Protein AF-A0A959F9T9-F1 (afdb_monomer)

Secondary structure (DSSP, 8-state):
-HHHHHHHHHHHHHHHHHHHHHHHHHHHHHHHHHHHHHTTS-S-----HHHHHHHHHH-HHHHHHHHHHHHHHHHHHHHHHHHHHHH--

pLDDT: mean 89.19, std 8.63, range [49.0, 96.56]

Structure (mmCIF, N/CA/C/O backbone):
data_AF-A0A959F9T9-F1
#
_entry.id   AF-A0A959F9T9-F1
#
loop_
_atom_site.group_PDB
_atom_site.id
_atom_site.type_symbol
_atom_site.label_atom_id
_atom_site.label_alt_id
_atom_site.label_comp_id
_atom_site.label_asym_id
_atom_site.label_entity_id
_atom_site.label_seq_id
_atom_site.pdbx_PDB_ins_code
_atom_site.Cartn_x
_atom_site.Cartn_y
_atom_site.Cartn_z
_atom_site.occupancy
_atom_site.B_iso_or_equiv
_atom_site.auth_seq_id
_atom_site.auth_comp_id
_atom_site.auth_asym_id
_atom_site.auth_atom_id
_atom_site.pdbx_PDB_model_num
ATOM 1 N N . THR A 1 1 ? -20.783 -11.829 26.603 1.00 62.16 1 THR A N 1
ATOM 2 C CA . THR A 1 1 ? -20.947 -10.721 25.631 1.00 62.16 1 THR A CA 1
ATOM 3 C C . THR A 1 1 ? -19.795 -9.730 25.673 1.00 62.16 1 THR A C 1
ATOM 5 O O . THR A 1 1 ? -19.483 -9.182 24.627 1.00 62.16 1 THR A O 1
ATOM 8 N N . GLU A 1 2 ? -19.124 -9.550 26.814 1.00 64.31 2 GLU A N 1
ATOM 9 C CA . GLU A 1 2 ? -17.938 -8.684 26.956 1.00 64.31 2 GLU A CA 1
ATOM 10 C C . GLU A 1 2 ? -16.657 -9.297 26.355 1.00 64.31 2 GLU A C 1
ATOM 12 O O . GLU A 1 2 ? -16.023 -8.656 25.525 1.00 64.31 2 GLU A O 1
ATOM 17 N N . ASN A 1 3 ? -16.388 -10.588 26.613 1.00 75.12 3 ASN A N 1
ATOM 18 C CA . ASN A 1 3 ? -15.229 -11.316 26.056 1.00 75.12 3 ASN A CA 1
ATOM 19 C C . ASN A 1 3 ? -15.125 -11.230 24.509 1.00 75.12 3 ASN A C 1
ATOM 21 O O . ASN A 1 3 ? -14.083 -10.910 23.952 1.00 75.12 3 ASN A O 1
ATOM 25 N N . ASN A 1 4 ? -16.251 -11.377 23.797 1.00 82.56 4 ASN A N 1
ATOM 26 C CA . ASN A 1 4 ? -16.291 -11.276 22.327 1.00 82.56 4 ASN A CA 1
ATOM 27 C C . ASN A 1 4 ? -15.937 -9.857 21.812 1.00 82.56 4 ASN A C 1
ATOM 29 O O . ASN A 1 4 ? -15.401 -9.699 20.719 1.00 82.56 4 ASN A O 1
ATOM 33 N N . ARG A 1 5 ? -16.215 -8.795 22.584 1.00 78.50 5 ARG A N 1
ATOM 34 C CA . ARG A 1 5 ? -15.897 -7.412 22.176 1.00 78.50 5 ARG A CA 1
ATOM 35 C C . ARG A 1 5 ? -14.404 -7.115 22.298 1.00 78.50 5 ARG A C 1
ATOM 37 O O . ARG A 1 5 ? -13.846 -6.449 21.426 1.00 78.50 5 ARG A O 1
ATOM 44 N N . GLU A 1 6 ? -13.762 -7.622 23.346 1.00 85.06 6 GLU A N 1
ATOM 45 C CA . GLU A 1 6 ? -12.316 -7.486 23.548 1.00 85.06 6 GLU A CA 1
ATOM 46 C C . GLU A 1 6 ? -11.530 -8.229 22.461 1.00 85.06 6 GLU A C 1
ATOM 48 O O . GLU A 1 6 ? -10.621 -7.656 21.853 1.00 85.06 6 GLU A O 1
ATOM 53 N N . GLU A 1 7 ? -11.948 -9.455 22.129 1.00 88.12 7 GLU A N 1
ATOM 54 C CA . GLU A 1 7 ? -11.388 -10.239 21.021 1.00 88.12 7 GLU A CA 1
ATOM 55 C C . GLU A 1 7 ? -11.539 -9.513 19.676 1.00 88.12 7 GLU A C 1
ATOM 57 O O . GLU A 1 7 ? -10.576 -9.400 18.909 1.00 88.12 7 GLU A O 1
ATOM 62 N N . GLN A 1 8 ? -12.718 -8.938 19.404 1.00 86.88 8 GLN A N 1
ATOM 63 C CA . GLN A 1 8 ? -12.947 -8.134 18.201 1.00 86.88 8 GLN A CA 1
ATOM 64 C C . GLN A 1 8 ? -12.028 -6.909 18.145 1.00 86.88 8 GLN A C 1
ATOM 66 O O . GLN A 1 8 ? -11.433 -6.626 17.102 1.00 86.88 8 GLN A O 1
ATOM 71 N N . GLN A 1 9 ? -11.867 -6.184 19.252 1.00 88.62 9 GLN A N 1
ATOM 72 C CA . GLN A 1 9 ? -10.987 -5.018 19.306 1.00 88.62 9 GLN A CA 1
ATOM 73 C C . GLN A 1 9 ? -9.517 -5.399 19.076 1.00 88.62 9 GLN A C 1
ATOM 75 O O . GLN A 1 9 ? -8.819 -4.719 18.315 1.00 88.62 9 GLN A O 1
ATOM 80 N N . ALA A 1 10 ? -9.045 -6.488 19.68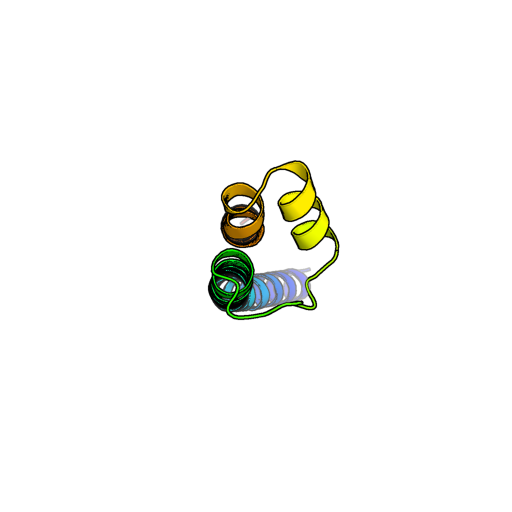8 1.00 89.75 10 ALA A N 1
ATOM 81 C CA . ALA A 1 10 ? -7.691 -7.000 19.495 1.00 89.75 10 ALA A CA 1
ATOM 82 C C . ALA A 1 10 ? -7.443 -7.413 18.035 1.00 89.75 10 ALA A C 1
ATOM 84 O O . ALA A 1 10 ? -6.416 -7.050 17.452 1.00 89.75 10 ALA A O 1
ATOM 85 N N . TYR A 1 11 ? -8.414 -8.086 17.413 1.00 92.00 11 TYR A N 1
ATOM 86 C CA . TYR A 1 11 ? -8.369 -8.470 16.003 1.00 92.00 11 TYR A CA 1
ATOM 87 C C . TYR A 1 11 ? -8.237 -7.255 15.071 1.00 92.00 11 TYR A C 1
ATOM 89 O O . TYR A 1 11 ? -7.306 -7.194 14.265 1.00 92.00 11 TYR A O 1
ATOM 97 N N . TYR A 1 12 ? -9.100 -6.241 15.214 1.00 92.00 12 TYR A N 1
ATOM 98 C CA . TYR A 1 12 ? -9.032 -5.036 14.376 1.00 92.00 12 TYR A CA 1
ATOM 99 C C . TYR A 1 12 ? -7.753 -4.227 14.601 1.00 92.00 12 TYR A C 1
ATOM 101 O O . TYR A 1 12 ? -7.217 -3.664 13.647 1.00 92.00 12 TYR A O 1
ATOM 109 N N . ASN A 1 13 ? -7.235 -4.177 15.832 1.00 91.31 13 ASN A N 1
ATOM 110 C CA . ASN A 1 13 ? -5.940 -3.555 16.109 1.00 91.31 13 ASN A CA 1
ATOM 111 C C . ASN A 1 13 ? -4.808 -4.286 15.379 1.00 91.31 13 ASN A C 1
ATOM 113 O O . ASN A 1 13 ? -3.993 -3.638 14.726 1.00 91.31 13 ASN A O 1
ATOM 117 N N . ARG A 1 14 ? -4.777 -5.623 15.432 1.00 93.81 14 ARG A N 1
ATOM 118 C CA . ARG A 1 14 ? -3.762 -6.422 14.733 1.00 93.81 14 ARG A CA 1
ATOM 119 C C . ARG A 1 14 ? -3.804 -6.181 13.226 1.00 93.81 14 ARG A C 1
ATOM 121 O O . ARG A 1 14 ? -2.764 -5.926 12.627 1.00 93.81 14 ARG A O 1
ATOM 128 N N . ILE A 1 15 ? -4.993 -6.202 12.626 1.00 94.75 15 ILE A N 1
ATOM 129 C CA . ILE A 1 15 ? -5.155 -5.939 11.189 1.00 94.75 15 ILE A CA 1
ATOM 130 C C . ILE A 1 15 ? -4.757 -4.510 10.833 1.00 94.75 15 ILE A C 1
ATOM 132 O O . ILE A 1 15 ? -4.122 -4.302 9.807 1.00 94.75 15 ILE A O 1
ATOM 136 N N . PHE A 1 16 ? -5.076 -3.529 11.675 1.00 94.19 16 PHE A N 1
ATOM 137 C CA . PHE A 1 16 ? -4.679 -2.141 11.452 1.00 94.19 16 PHE A CA 1
ATOM 138 C C . PHE A 1 16 ? -3.156 -1.974 11.381 1.00 94.19 16 PHE A C 1
ATOM 140 O O . PHE A 1 16 ? -2.659 -1.352 10.444 1.00 94.19 16 PHE A O 1
ATOM 147 N N . TYR A 1 17 ? -2.411 -2.566 12.319 1.00 94.75 17 TYR A N 1
ATOM 148 C CA . TYR A 1 17 ? -0.945 -2.520 12.285 1.00 94.75 17 TYR A CA 1
ATOM 149 C C . TYR A 1 17 ? -0.362 -3.287 11.097 1.00 94.75 17 TYR A C 1
ATOM 151 O O . TYR A 1 17 ? 0.580 -2.809 10.472 1.00 94.75 17 TYR A O 1
ATOM 159 N N . LEU A 1 18 ? -0.945 -4.436 10.743 1.00 95.62 18 LEU A N 1
ATOM 160 C CA . LEU A 1 18 ? -0.541 -5.171 9.545 1.00 95.62 18 LEU A CA 1
ATOM 161 C C . LEU A 1 18 ? -0.767 -4.338 8.279 1.00 95.62 18 LEU A C 1
ATOM 163 O O . LEU A 1 18 ? 0.140 -4.223 7.463 1.00 95.62 18 LEU A O 1
ATOM 167 N N . ALA A 1 19 ? -1.931 -3.702 8.138 1.00 94.00 19 ALA A N 1
ATOM 168 C CA . ALA A 1 19 ? -2.245 -2.847 6.997 1.00 94.00 19 ALA A CA 1
ATOM 169 C C . ALA A 1 19 ? -1.262 -1.671 6.879 1.00 94.00 19 ALA A C 1
ATOM 171 O O . ALA A 1 19 ? -0.773 -1.395 5.785 1.00 94.00 19 ALA A O 1
ATOM 172 N N . LEU A 1 20 ? -0.914 -1.027 7.998 1.00 93.88 20 LEU A N 1
ATOM 173 C CA . LEU A 1 20 ? 0.053 0.076 8.022 1.00 93.88 20 LEU A CA 1
ATOM 174 C C . LEU A 1 20 ? 1.444 -0.306 7.508 1.00 93.88 20 LEU A C 1
ATOM 176 O O . LEU A 1 20 ? 2.158 0.573 7.044 1.00 93.88 20 LEU A O 1
ATOM 180 N N . ILE A 1 21 ? 1.834 -1.577 7.590 1.00 96.56 21 ILE A N 1
ATOM 181 C CA . ILE A 1 21 ? 3.147 -2.051 7.132 1.00 96.56 21 ILE A CA 1
ATOM 182 C C . ILE A 1 21 ? 3.047 -2.629 5.718 1.00 96.56 21 ILE A C 1
ATOM 184 O O . ILE A 1 21 ? 3.848 -2.302 4.845 1.00 96.56 21 ILE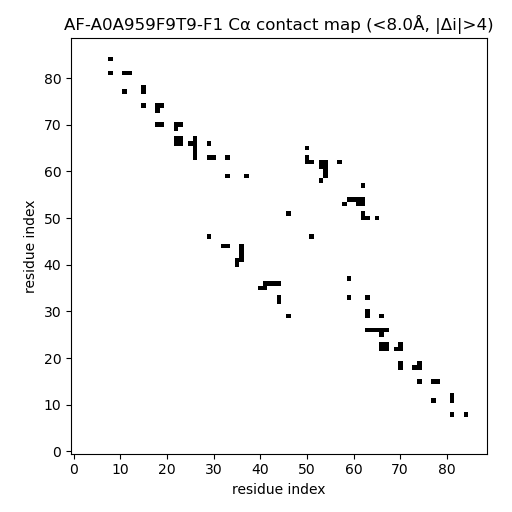 A O 1
ATOM 188 N N . VAL A 1 22 ? 2.043 -3.471 5.474 1.00 96.19 22 VAL A N 1
ATOM 189 C CA . VAL A 1 22 ? 1.894 -4.211 4.217 1.00 96.19 22 VAL A CA 1
ATOM 190 C C . VAL A 1 22 ? 1.613 -3.273 3.046 1.00 96.19 22 VAL A C 1
ATOM 192 O O . VAL A 1 22 ? 2.214 -3.442 1.989 1.00 96.19 22 VAL A O 1
ATOM 195 N N . PHE A 1 23 ? 0.753 -2.262 3.210 1.00 95.19 23 PHE A N 1
ATOM 196 C CA . PHE A 1 23 ? 0.416 -1.368 2.099 1.00 95.19 23 PHE A CA 1
ATOM 197 C C . PHE A 1 23 ? 1.594 -0.515 1.618 1.00 95.19 23 PHE A C 1
ATOM 199 O O . PHE A 1 23 ? 1.816 -0.486 0.407 1.00 95.19 23 PHE A O 1
ATOM 206 N N . PRO A 1 24 ? 2.387 0.134 2.492 1.00 95.44 24 PRO A N 1
ATOM 207 C CA . PRO A 1 24 ? 3.597 0.825 2.054 1.00 95.44 24 PRO A CA 1
ATOM 208 C C . PRO A 1 24 ? 4.603 -0.099 1.369 1.00 95.44 24 PRO A C 1
ATOM 210 O O . PRO A 1 24 ? 5.119 0.264 0.317 1.00 95.44 24 PRO A O 1
ATOM 213 N N . LEU A 1 25 ? 4.834 -1.305 1.903 1.00 96.25 25 LEU A N 1
ATOM 214 C CA . LEU A 1 25 ? 5.750 -2.272 1.287 1.00 96.25 25 LEU A CA 1
ATOM 215 C C . LEU A 1 25 ? 5.295 -2.675 -0.119 1.00 96.25 25 LEU A C 1
ATOM 217 O O . LEU A 1 25 ? 6.086 -2.614 -1.057 1.00 96.25 25 LEU A O 1
ATOM 221 N N . LEU A 1 26 ? 4.016 -3.025 -0.282 1.00 94.25 26 LEU A N 1
ATOM 222 C CA . LEU A 1 26 ? 3.444 -3.349 -1.592 1.00 94.25 26 LEU A CA 1
ATOM 223 C C . LEU A 1 26 ? 3.489 -2.159 -2.550 1.00 94.25 26 LEU A C 1
ATOM 225 O O . LEU A 1 26 ? 3.738 -2.347 -3.736 1.00 94.25 26 LEU A O 1
ATOM 229 N N . SER A 1 27 ? 3.277 -0.945 -2.042 1.00 94.12 27 SER A N 1
ATOM 230 C CA . SER A 1 27 ? 3.335 0.276 -2.848 1.00 94.12 27 SER A CA 1
ATOM 231 C C . SER A 1 27 ? 4.742 0.521 -3.384 1.00 94.12 27 SER A C 1
ATOM 233 O O . SER A 1 27 ? 4.902 0.745 -4.579 1.00 94.12 27 SER A O 1
ATOM 235 N N . VAL A 1 28 ? 5.760 0.430 -2.520 1.00 95.38 28 VAL A N 1
ATOM 236 C CA . VAL A 1 28 ? 7.165 0.591 -2.918 1.00 95.38 28 VAL A CA 1
ATOM 237 C C . VAL A 1 28 ? 7.557 -0.489 -3.916 1.00 95.38 28 VAL A C 1
ATOM 239 O O . VAL A 1 28 ? 8.064 -0.151 -4.977 1.00 95.38 28 VAL A O 1
ATOM 242 N N . TRP A 1 29 ? 7.265 -1.759 -3.621 1.00 93.56 29 TRP A N 1
ATOM 243 C CA . TRP A 1 29 ? 7.605 -2.867 -4.514 1.00 93.56 29 TRP A CA 1
ATOM 244 C C . TRP A 1 29 ? 6.941 -2.728 -5.890 1.00 93.56 29 TRP A C 1
ATOM 246 O O . TRP A 1 29 ? 7.601 -2.850 -6.919 1.00 93.56 29 TRP A O 1
ATOM 256 N N . THR A 1 30 ? 5.648 -2.399 -5.914 1.00 92.62 30 THR A N 1
ATOM 257 C CA . THR A 1 30 ? 4.907 -2.209 -7.168 1.00 92.62 30 THR A CA 1
ATOM 258 C C . THR A 1 30 ? 5.468 -1.046 -7.972 1.00 92.62 30 THR A C 1
ATOM 260 O O . THR A 1 30 ? 5.646 -1.174 -9.178 1.00 92.62 30 THR A O 1
ATOM 263 N N . TYR A 1 31 ? 5.793 0.069 -7.313 1.00 94.25 31 TYR A N 1
ATOM 264 C CA . TYR A 1 31 ? 6.407 1.219 -7.967 1.00 94.25 31 TYR A CA 1
ATOM 265 C C . TYR A 1 31 ? 7.778 0.871 -8.553 1.00 94.25 31 TYR A C 1
ATOM 267 O O . TYR A 1 31 ? 8.021 1.168 -9.715 1.00 94.25 31 TYR A O 1
ATOM 275 N N . THR A 1 32 ? 8.657 0.213 -7.789 1.00 92.62 32 THR A N 1
ATOM 276 C CA . THR A 1 32 ? 10.011 -0.119 -8.257 1.00 92.62 32 THR A CA 1
ATOM 277 C C . THR A 1 32 ? 9.994 -1.056 -9.456 1.00 92.62 32 THR A C 1
ATOM 279 O O . THR A 1 32 ? 10.711 -0.819 -10.421 1.00 92.62 32 THR A O 1
ATOM 282 N N . GLU A 1 33 ? 9.148 -2.085 -9.425 1.00 91.38 33 GLU A N 1
ATOM 283 C CA . GLU A 1 33 ? 9.019 -3.037 -10.531 1.00 91.38 33 GLU A CA 1
ATOM 284 C C . GLU A 1 33 ? 8.394 -2.373 -11.763 1.00 91.38 33 GLU A C 1
ATOM 286 O O . GLU A 1 33 ? 8.877 -2.559 -12.876 1.00 91.38 33 GLU A O 1
ATOM 291 N N . LEU A 1 34 ? 7.345 -1.556 -1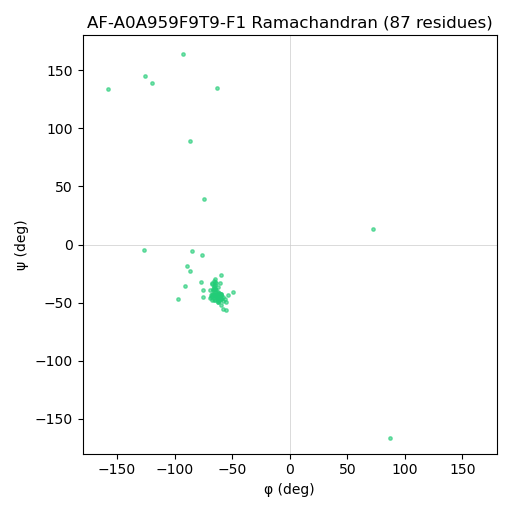1.583 1.00 91.81 34 LEU A N 1
ATOM 292 C CA . LEU A 1 34 ? 6.725 -0.837 -12.698 1.00 91.81 34 LEU A CA 1
ATOM 293 C C . LEU A 1 34 ? 7.703 0.170 -13.298 1.00 91.81 34 LEU A C 1
ATOM 295 O O . LEU A 1 34 ? 7.725 0.337 -14.509 1.00 91.81 34 LEU A O 1
ATOM 299 N N . SER A 1 35 ? 8.516 0.838 -12.476 1.00 93.00 35 SER A N 1
ATOM 300 C CA . SER A 1 35 ? 9.524 1.782 -12.959 1.00 93.00 35 SER A CA 1
ATOM 301 C C . SER A 1 35 ? 10.626 1.077 -13.740 1.00 93.00 35 SER A C 1
ATOM 303 O O . SER A 1 35 ? 11.040 1.604 -14.765 1.00 93.00 35 SER A O 1
ATOM 305 N N . ALA A 1 36 ? 11.062 -0.105 -13.297 1.00 90.81 36 ALA A N 1
ATOM 306 C CA . ALA A 1 36 ? 12.036 -0.914 -14.025 1.00 90.81 36 ALA A CA 1
ATOM 307 C C . ALA A 1 36 ? 11.463 -1.459 -15.349 1.00 90.81 36 ALA A C 1
ATOM 309 O O . ALA A 1 36 ? 12.180 -1.579 -16.342 1.00 90.81 36 ALA A O 1
ATOM 310 N N . LEU A 1 37 ? 10.163 -1.771 -15.383 1.00 90.31 37 LEU A N 1
ATOM 311 C CA . LEU A 1 37 ? 9.462 -2.16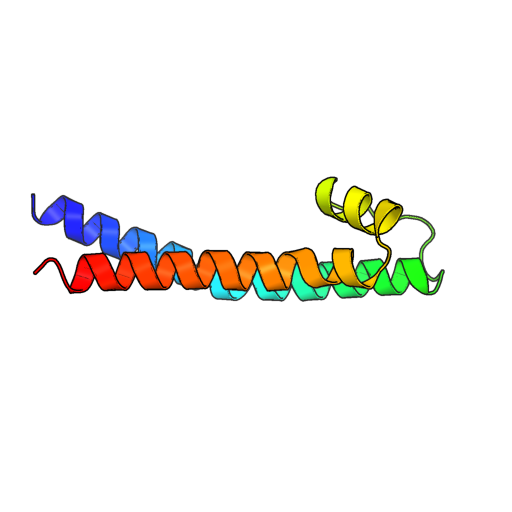5 -16.608 1.00 90.31 37 LEU A CA 1
ATOM 312 C C . LEU A 1 37 ? 9.340 -0.985 -17.583 1.00 90.31 37 LEU A C 1
ATOM 314 O O . LEU A 1 37 ? 9.637 -1.129 -18.765 1.00 90.31 37 LEU A O 1
ATOM 318 N N . GLU A 1 38 ? 8.962 0.190 -17.080 1.00 89.94 38 GLU A N 1
ATOM 319 C CA . GLU A 1 38 ? 8.808 1.418 -17.867 1.00 89.94 38 GLU A CA 1
ATOM 320 C C . GLU A 1 38 ? 10.150 1.921 -18.426 1.00 89.94 38 GLU A C 1
ATOM 322 O O . GLU A 1 38 ? 10.210 2.412 -19.552 1.00 89.94 38 GLU A O 1
ATOM 327 N N . SER A 1 39 ? 11.243 1.785 -17.666 1.00 90.75 39 SER A N 1
ATOM 328 C CA . SER A 1 39 ? 12.590 2.163 -18.114 1.00 90.75 39 SER A CA 1
ATOM 329 C C . SER A 1 39 ? 13.211 1.164 -19.097 1.00 90.75 39 SER A C 1
ATOM 331 O O . SER A 1 39 ? 14.258 1.453 -19.679 1.00 90.75 39 SER A O 1
ATOM 333 N N . GLY A 1 40 ? 12.580 0.003 -19.301 1.00 87.69 40 GLY A N 1
ATOM 334 C CA . GLY A 1 40 ? 13.113 -1.086 -20.115 1.00 87.69 40 GLY A CA 1
ATOM 335 C C . GLY A 1 40 ? 14.279 -1.836 -19.461 1.00 87.69 40 GLY A C 1
ATOM 336 O O . GLY A 1 40 ? 14.967 -2.595 -20.142 1.00 87.69 40 GLY A O 1
ATOM 337 N N . GLU A 1 41 ? 14.516 -1.643 -18.159 1.00 86.19 41 GLU A N 1
ATOM 338 C CA . GLU A 1 41 ? 15.509 -2.407 -17.390 1.00 86.19 41 GLU A CA 1
ATOM 339 C C . GLU A 1 41 ? 15.122 -3.887 -17.272 1.00 86.19 41 GLU A C 1
ATOM 341 O O . GLU A 1 41 ? 15.993 -4.760 -17.245 1.00 86.19 41 GLU A O 1
ATOM 346 N N . ILE A 1 42 ? 13.819 -4.178 -17.242 1.00 87.12 42 ILE A N 1
ATOM 347 C CA . ILE A 1 42 ? 13.272 -5.535 -17.268 1.00 87.12 42 ILE A CA 1
ATOM 348 C C . ILE A 1 42 ? 12.258 -5.701 -18.401 1.00 87.12 42 ILE A C 1
ATOM 350 O O . ILE A 1 42 ? 11.485 -4.802 -18.712 1.00 87.12 42 ILE A O 1
ATOM 354 N N . TYR A 1 43 ? 12.236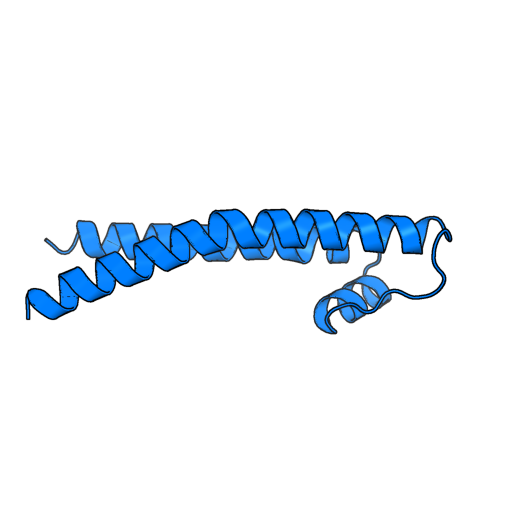 -6.893 -19.000 1.00 75.94 43 TYR A N 1
ATOM 355 C CA . TYR A 1 43 ? 11.319 -7.228 -20.099 1.00 75.94 43 TYR A CA 1
ATOM 356 C C . TYR A 1 43 ? 9.977 -7.794 -19.619 1.00 75.94 43 TYR A C 1
ATOM 358 O O . TYR A 1 43 ? 9.014 -7.843 -20.380 1.00 75.94 43 TYR A O 1
ATOM 366 N N . SER A 1 44 ? 9.912 -8.265 -18.371 1.00 76.75 44 SER A N 1
ATOM 367 C CA . SER A 1 44 ? 8.700 -8.832 -17.784 1.00 76.75 44 SER A CA 1
ATOM 368 C C . SER A 1 44 ? 8.758 -8.781 -16.262 1.00 76.75 44 SER A C 1
ATOM 370 O O . SER A 1 44 ? 9.745 -9.229 -15.678 1.00 76.75 44 SER A O 1
ATOM 372 N N . ALA A 1 45 ? 7.674 -8.339 -15.630 1.00 77.56 45 ALA A N 1
ATOM 373 C CA . ALA A 1 45 ? 7.454 -8.451 -14.192 1.00 77.56 45 ALA A CA 1
ATOM 374 C C . ALA A 1 45 ? 6.187 -9.272 -13.926 1.00 77.56 45 ALA A C 1
ATOM 376 O O . ALA A 1 45 ? 5.169 -9.119 -14.604 1.00 77.56 45 ALA A O 1
ATOM 377 N N . SER A 1 46 ? 6.241 -10.154 -12.927 1.00 80.94 46 SER A N 1
ATOM 378 C CA . SER A 1 46 ? 5.083 -10.945 -12.510 1.00 80.94 46 SER A CA 1
ATOM 379 C C . SER A 1 46 ? 4.263 -10.162 -11.491 1.00 80.94 46 SER A C 1
ATOM 381 O O . SER A 1 46 ? 4.471 -10.283 -10.284 1.00 80.94 46 SER A O 1
ATOM 383 N N . PHE A 1 47 ? 3.310 -9.374 -11.976 1.00 83.81 47 PHE A N 1
ATOM 384 C CA . PHE A 1 47 ? 2.393 -8.630 -11.122 1.00 83.81 47 PHE A CA 1
ATOM 385 C C . PHE A 1 47 ? 1.096 -9.378 -10.832 1.00 83.81 47 PHE A C 1
ATOM 387 O O . PHE A 1 47 ? 0.680 -10.306 -11.526 1.00 83.81 47 PHE A O 1
ATOM 394 N N . TRP A 1 48 ? 0.403 -8.897 -9.804 1.00 87.75 48 TRP A N 1
ATOM 395 C CA . TRP A 1 48 ? -0.988 -9.244 -9.574 1.00 87.75 48 TRP A CA 1
ATOM 396 C C . TRP A 1 48 ? -1.853 -8.751 -10.738 1.00 87.75 48 TRP A C 1
ATOM 398 O O . TRP A 1 48 ? -1.725 -7.603 -11.159 1.00 87.75 48 TRP A O 1
ATOM 408 N N . TYR A 1 49 ? -2.766 -9.592 -11.227 1.00 89.19 49 TYR A N 1
ATOM 409 C CA . TYR A 1 49 ? -3.572 -9.298 -12.420 1.00 89.19 49 TYR A CA 1
ATOM 410 C C . TYR A 1 49 ? -4.258 -7.914 -12.416 1.00 89.19 49 TYR A C 1
ATOM 412 O O . TYR A 1 49 ? -4.197 -7.234 -13.438 1.00 89.19 49 TYR A O 1
ATOM 420 N N . PRO A 1 50 ? -4.836 -7.415 -11.299 1.00 88.62 50 PRO A N 1
ATOM 421 C CA . PRO A 1 50 ? -5.413 -6.068 -11.273 1.00 88.62 50 PRO A CA 1
ATOM 422 C C . PRO A 1 50 ? -4.408 -4.944 -11.566 1.00 88.62 50 PRO A C 1
ATOM 424 O O . PRO A 1 50 ? -4.779 -3.938 -12.163 1.00 88.62 50 PRO A O 1
ATOM 427 N N . VAL A 1 51 ? -3.144 -5.109 -11.161 1.00 90.81 51 VAL A N 1
ATOM 428 C CA . VAL A 1 51 ? -2.070 -4.141 -11.435 1.00 90.81 51 VAL A CA 1
ATOM 429 C C . VAL A 1 51 ? -1.733 -4.150 -12.922 1.00 90.81 51 VAL A C 1
ATOM 431 O O . VAL A 1 51 ? -1.666 -3.084 -13.524 1.00 90.81 51 VAL A O 1
ATOM 434 N N . VAL A 1 52 ? -1.590 -5.342 -13.517 1.00 90.75 52 VAL A N 1
ATOM 435 C CA . VAL A 1 52 ? -1.333 -5.508 -14.960 1.00 90.75 52 VAL A CA 1
ATOM 436 C C . VAL A 1 52 ? -2.443 -4.859 -15.773 1.00 90.75 52 VAL A C 1
ATOM 438 O O . VAL A 1 52 ? -2.173 -4.045 -16.646 1.00 90.75 52 VAL A O 1
ATOM 441 N N . LEU A 1 53 ? -3.698 -5.154 -15.432 1.00 92.75 53 LEU A N 1
ATOM 442 C CA . LEU A 1 53 ? -4.853 -4.608 -16.134 1.00 92.75 53 LEU A CA 1
ATOM 443 C C . LEU A 1 53 ? -4.877 -3.078 -16.074 1.00 92.75 53 LEU A C 1
ATOM 445 O O . LEU A 1 53 ? -5.138 -2.436 -17.088 1.00 92.75 53 LEU A O 1
ATOM 449 N N . LEU A 1 54 ? -4.590 -2.476 -14.915 1.00 93.81 54 LEU A N 1
ATOM 450 C CA . LEU A 1 54 ? -4.500 -1.017 -14.789 1.00 93.81 54 LEU A CA 1
ATOM 451 C C . LEU A 1 54 ? -3.334 -0.438 -15.586 1.00 93.81 54 LEU A C 1
ATOM 453 O O . LEU A 1 54 ? -3.492 0.619 -16.190 1.00 93.81 54 LEU A O 1
ATOM 457 N N . TYR A 1 55 ? -2.196 -1.125 -15.604 1.00 92.56 55 TYR A N 1
ATOM 458 C CA . TYR A 1 55 ? -1.023 -0.686 -16.347 1.00 92.56 55 TYR A CA 1
ATOM 459 C C . TYR A 1 55 ? -1.276 -0.703 -17.857 1.00 92.56 55 TYR A C 1
ATOM 461 O O . TYR A 1 55 ? -1.059 0.302 -18.525 1.00 92.56 55 TYR A O 1
ATOM 469 N N . GLU A 1 56 ? -1.828 -1.793 -18.390 1.00 91.25 56 GLU A N 1
ATOM 470 C CA . GLU A 1 56 ? -2.132 -1.921 -19.820 1.00 91.25 56 GLU A CA 1
ATOM 471 C C . GLU A 1 56 ? -3.255 -0.981 -20.280 1.00 91.25 56 GLU A C 1
ATOM 473 O O . GLU A 1 56 ? -3.238 -0.505 -21.413 1.00 91.25 56 GLU A O 1
ATOM 478 N N . SER A 1 57 ? -4.240 -0.701 -19.418 1.00 94.50 57 SER A N 1
ATOM 479 C CA . SER A 1 57 ? -5.403 0.121 -19.789 1.00 94.50 57 SER A CA 1
ATOM 480 C C . SER A 1 57 ? -5.231 1.617 -19.530 1.00 94.50 57 SER A C 1
ATOM 482 O O . SER A 1 57 ? -5.753 2.427 -20.294 1.00 94.50 57 SER A O 1
ATOM 484 N N . LEU A 1 58 ? -4.538 1.999 -18.454 1.00 94.31 58 LEU A N 1
ATOM 485 C CA . LEU A 1 58 ? -4.442 3.385 -17.986 1.00 94.31 58 LEU A CA 1
ATOM 486 C C . LEU A 1 58 ? -2.992 3.873 -17.809 1.00 94.31 58 LEU A C 1
ATOM 488 O O . LEU A 1 58 ? -2.779 5.050 -17.510 1.00 94.31 58 LEU A O 1
ATOM 492 N N . GLY A 1 59 ? -2.002 2.999 -17.996 1.00 92.12 59 GLY A N 1
ATOM 493 C CA . GLY A 1 59 ? -0.579 3.317 -17.926 1.00 92.12 59 GLY A CA 1
ATOM 494 C C . GLY A 1 59 ? 0.029 3.240 -16.524 1.00 92.12 59 GLY A C 1
ATOM 495 O O . GLY A 1 59 ? -0.554 2.727 -15.565 1.00 92.12 59 GLY A O 1
ATOM 496 N N . PHE A 1 60 ? 1.237 3.793 -16.408 1.00 92.94 60 PHE A N 1
ATOM 497 C CA . PHE A 1 60 ? 2.079 3.715 -15.214 1.00 92.94 60 PHE A CA 1
ATOM 498 C C . PHE A 1 60 ? 1.423 4.277 -13.943 1.00 92.94 60 PHE A C 1
ATOM 500 O O . PHE A 1 60 ? 1.318 3.581 -12.933 1.00 92.94 60 PHE A O 1
ATOM 507 N N . TRP A 1 61 ? 0.967 5.535 -13.971 1.00 94.62 61 TRP A N 1
ATOM 508 C CA . TRP A 1 61 ? 0.522 6.235 -12.758 1.00 94.62 61 TRP A CA 1
ATOM 509 C C . TRP A 1 61 ? -0.678 5.574 -12.064 1.00 94.62 61 TRP A C 1
ATOM 511 O O . TRP A 1 61 ? -0.623 5.395 -10.844 1.00 94.62 61 TRP A O 1
ATOM 521 N N . PRO A 1 62 ? -1.746 5.168 -12.776 1.00 93.56 62 PRO A N 1
ATOM 522 C CA . PRO A 1 62 ? -2.885 4.508 -12.140 1.00 93.56 62 PRO A CA 1
ATOM 523 C C . PRO A 1 62 ? -2.525 3.142 -11.546 1.00 93.56 62 PRO A C 1
ATOM 525 O O . PRO A 1 62 ? -3.015 2.805 -10.468 1.00 93.56 62 PRO A O 1
ATOM 528 N N . ALA A 1 63 ? -1.630 2.388 -12.190 1.00 93.38 63 ALA A N 1
ATOM 529 C CA . ALA A 1 63 ? -1.129 1.123 -11.658 1.00 93.38 63 ALA A CA 1
ATOM 530 C C . ALA A 1 63 ? -0.259 1.329 -10.405 1.00 93.38 63 ALA A C 1
ATOM 532 O O . ALA A 1 63 ? -0.465 0.659 -9.391 1.00 93.38 63 ALA A O 1
ATOM 533 N N . ALA A 1 64 ? 0.648 2.310 -10.431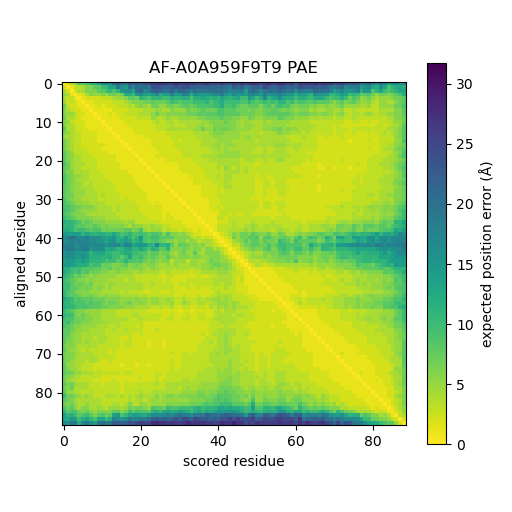 1.00 93.69 64 ALA A N 1
ATOM 534 C CA . ALA A 1 64 ? 1.521 2.646 -9.306 1.00 93.69 64 ALA A CA 1
ATOM 535 C C . ALA A 1 64 ? 0.743 3.152 -8.076 1.00 93.69 64 ALA A C 1
ATOM 537 O O . ALA A 1 64 ? 1.125 2.887 -6.935 1.00 93.69 64 ALA A O 1
ATOM 538 N N . LEU A 1 65 ? -0.372 3.856 -8.290 1.00 94.88 65 LEU A N 1
ATOM 539 C CA . LEU A 1 65 ? -1.209 4.407 -7.220 1.00 94.88 65 LEU A CA 1
ATOM 540 C C . LE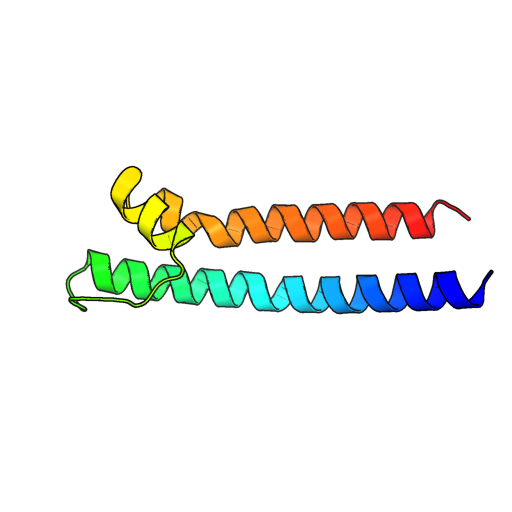U A 1 65 ? -2.244 3.424 -6.657 1.00 94.88 65 LEU A C 1
ATOM 542 O O . LEU A 1 65 ? -2.871 3.739 -5.642 1.00 94.88 65 LEU A O 1
ATOM 546 N N . LEU A 1 66 ? -2.394 2.228 -7.234 1.00 94.06 66 LEU A N 1
ATOM 547 C CA . LEU A 1 66 ? -3.382 1.244 -6.785 1.00 94.06 66 LEU A CA 1
ATOM 548 C C . LEU A 1 66 ? -3.237 0.908 -5.293 1.00 94.06 66 LEU A C 1
ATOM 550 O O . LEU A 1 66 ? -4.189 1.059 -4.525 1.00 94.06 66 LEU A O 1
ATOM 554 N N . PHE A 1 67 ? -2.055 0.456 -4.869 1.00 94.19 67 PHE A N 1
ATOM 555 C CA . PHE A 1 67 ? -1.815 0.052 -3.481 1.00 94.19 67 PHE A CA 1
ATOM 556 C C . PHE A 1 67 ? -1.829 1.217 -2.483 1.00 94.19 67 PHE A C 1
ATOM 558 O O . PHE A 1 67 ? -2.424 1.039 -1.417 1.00 94.19 67 PHE A O 1
ATOM 565 N N . PRO A 1 68 ? -1.276 2.408 -2.796 1.00 94.12 68 PRO A N 1
ATOM 566 C CA . PRO A 1 68 ? -1.441 3.587 -1.950 1.00 94.12 68 PRO A CA 1
ATOM 567 C C . PRO A 1 68 ? -2.910 3.931 -1.684 1.00 94.12 68 PRO A C 1
ATOM 569 O O . PRO A 1 68 ? -3.312 4.099 -0.530 1.00 94.12 68 PRO A O 1
ATOM 572 N N . LEU A 1 69 ? -3.734 3.989 -2.734 1.00 95.81 69 LEU A N 1
ATOM 573 C CA . LEU A 1 69 ? -5.151 4.337 -2.610 1.00 95.81 69 LEU A CA 1
ATOM 574 C C . LEU A 1 69 ? -5.932 3.259 -1.853 1.00 95.81 69 LEU A C 1
ATOM 576 O O . LEU A 1 69 ? -6.726 3.577 -0.963 1.00 95.81 69 LEU A O 1
ATOM 580 N N . LEU A 1 70 ? -5.671 1.985 -2.150 1.00 94.94 70 LEU A N 1
ATOM 581 C CA . LEU A 1 70 ? -6.309 0.865 -1.462 1.00 94.94 70 LEU A CA 1
ATOM 582 C C . LEU A 1 70 ? 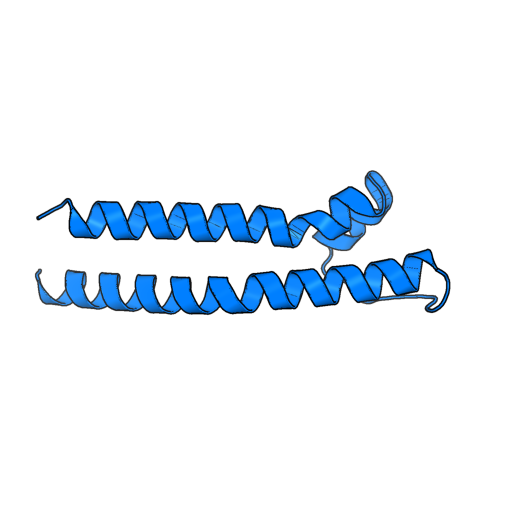-5.905 0.816 0.018 1.00 94.94 70 LEU A C 1
ATOM 584 O O . LEU A 1 70 ? -6.751 0.586 0.882 1.00 94.94 70 LEU A O 1
ATOM 588 N N . GLY A 1 71 ? -4.644 1.122 0.327 1.00 94.69 71 GLY A N 1
ATOM 589 C CA . GLY A 1 71 ? -4.144 1.232 1.692 1.00 94.69 71 GLY A CA 1
ATOM 590 C C . GLY A 1 71 ? -4.836 2.334 2.484 1.00 94.69 71 GLY A C 1
ATOM 591 O O . GLY A 1 71 ? -5.349 2.066 3.571 1.00 94.69 71 GLY A O 1
ATOM 592 N N . ILE A 1 72 ? -4.940 3.546 1.928 1.00 96.06 72 ILE A N 1
ATOM 593 C CA . ILE A 1 72 ? -5.670 4.662 2.555 1.00 96.06 72 ILE A CA 1
ATOM 594 C C . ILE A 1 72 ? -7.130 4.271 2.813 1.00 96.06 72 ILE A C 1
ATOM 596 O O . ILE A 1 72 ? -7.645 4.488 3.913 1.00 96.06 72 ILE A O 1
ATOM 600 N N . PHE A 1 73 ? -7.791 3.647 1.835 1.00 96.56 73 PHE A N 1
ATOM 601 C CA . PHE A 1 73 ? -9.181 3.215 1.960 1.00 96.56 73 PHE A CA 1
ATOM 602 C C . PHE A 1 73 ? -9.381 2.163 3.065 1.00 96.56 73 PHE A C 1
ATOM 604 O O . PHE A 1 73 ? -10.289 2.291 3.896 1.00 96.56 73 PHE A O 1
ATOM 611 N N . VAL A 1 74 ? -8.526 1.137 3.114 1.00 95.12 74 VAL A N 1
ATOM 612 C CA . VAL A 1 74 ? -8.595 0.067 4.122 1.00 95.12 74 VAL A CA 1
ATOM 613 C C . VAL A 1 74 ? -8.274 0.609 5.512 1.00 95.12 74 VAL A C 1
ATOM 615 O O . VAL A 1 74 ? -9.042 0.382 6.448 1.00 95.12 74 VAL A O 1
ATOM 618 N N . ILE A 1 75 ? -7.192 1.374 5.659 1.00 94.88 75 ILE A N 1
ATOM 619 C CA . ILE A 1 75 ? -6.786 1.983 6.933 1.00 94.88 75 ILE A CA 1
ATOM 620 C C . ILE A 1 75 ? -7.876 2.938 7.434 1.00 94.88 75 ILE A C 1
ATOM 622 O O . ILE A 1 75 ? -8.263 2.861 8.600 1.00 94.88 75 ILE A O 1
ATOM 626 N N . GLY A 1 76 ? -8.442 3.778 6.561 1.00 94.88 76 GLY A N 1
ATOM 627 C CA . GLY A 1 76 ? -9.561 4.662 6.895 1.00 94.88 76 GLY A CA 1
ATOM 628 C C . GLY A 1 76 ? -10.805 3.893 7.354 1.00 94.88 76 GLY A C 1
ATOM 629 O O . GLY A 1 76 ? -11.422 4.236 8.367 1.00 94.88 76 GLY A O 1
ATOM 630 N N . SER A 1 77 ? -11.135 2.793 6.674 1.00 94.31 77 SER A N 1
ATOM 631 C CA . SER A 1 77 ? -12.244 1.909 7.054 1.00 94.31 77 SER A CA 1
ATOM 632 C C . SER A 1 77 ? -12.016 1.241 8.414 1.00 94.31 77 SER A C 1
ATOM 634 O O . SER A 1 77 ? -12.933 1.195 9.240 1.00 94.31 77 SER A O 1
ATOM 636 N N . LEU A 1 78 ? -10.791 0.782 8.687 1.00 93.50 78 LEU A N 1
ATOM 637 C CA . LEU A 1 78 ? -10.398 0.207 9.976 1.00 93.50 78 LEU A CA 1
ATOM 638 C C . LEU A 1 78 ? -10.438 1.253 11.094 1.00 93.50 78 LEU A C 1
ATOM 640 O O . LEU A 1 78 ? -10.976 0.967 12.162 1.00 93.50 78 LEU A O 1
ATOM 644 N N . CYS A 1 79 ? -9.957 2.475 10.854 1.00 92.31 79 CYS A N 1
ATOM 645 C CA . CYS A 1 79 ? -10.084 3.594 11.791 1.00 92.31 79 CYS A CA 1
ATOM 646 C C . CYS A 1 79 ? -11.547 3.850 12.157 1.00 92.31 79 CYS A C 1
ATOM 648 O O . CYS A 1 79 ? -11.876 3.927 13.342 1.00 92.31 79 CYS A O 1
ATOM 650 N N . LYS A 1 80 ? -12.442 3.901 11.163 1.00 92.06 80 LYS A N 1
ATOM 651 C CA . LYS A 1 80 ? -13.880 4.095 11.395 1.00 92.06 80 LYS A CA 1
ATOM 652 C C . LYS A 1 80 ? -14.478 2.968 12.240 1.00 92.06 80 LYS A C 1
ATOM 654 O O . LYS A 1 80 ? -15.233 3.236 13.172 1.00 92.06 80 LYS A O 1
ATOM 659 N N . LYS A 1 81 ? -14.127 1.710 11.953 1.00 89.56 81 LYS A N 1
ATOM 660 C CA . LYS A 1 81 ? -14.596 0.542 12.722 1.00 89.56 81 LYS A CA 1
ATOM 661 C C . LYS A 1 81 ? -14.080 0.556 14.162 1.00 89.56 81 LYS A C 1
ATOM 663 O O . LYS A 1 81 ? -14.869 0.365 15.083 1.00 89.56 81 LYS A O 1
ATOM 668 N N . ARG A 1 82 ? -12.796 0.856 14.372 1.00 88.44 82 ARG A N 1
ATOM 669 C CA . ARG A 1 82 ? -12.192 0.996 15.709 1.00 88.44 82 ARG A CA 1
ATOM 670 C C . ARG A 1 82 ? -12.844 2.126 16.510 1.00 88.44 82 ARG A C 1
ATOM 672 O O . ARG A 1 82 ? -13.123 1.950 17.692 1.00 88.44 82 ARG A O 1
ATOM 679 N N . ALA A 1 83 ? -13.129 3.259 15.869 1.00 87.19 83 ALA A N 1
ATOM 680 C CA . ALA A 1 83 ? -13.808 4.388 16.498 1.00 87.19 83 ALA A CA 1
ATOM 681 C C . ALA A 1 83 ? -15.250 4.039 16.909 1.00 87.19 83 ALA A C 1
ATOM 683 O O . ALA A 1 83 ? -15.650 4.342 18.030 1.00 87.19 83 ALA A O 1
ATOM 684 N N . ALA A 1 84 ? -16.001 3.342 16.050 1.00 86.88 84 ALA A N 1
ATOM 685 C CA . ALA A 1 84 ? -17.357 2.886 16.359 1.00 86.88 84 ALA A CA 1
ATOM 686 C C . ALA A 1 84 ? -17.393 1.899 17.540 1.00 86.88 84 ALA A C 1
ATOM 688 O O . ALA A 1 84 ? -18.242 2.030 18.416 1.00 86.88 84 ALA A O 1
ATOM 689 N N . LEU A 1 85 ? -16.440 0.963 17.610 1.00 82.88 85 LEU A N 1
ATOM 690 C CA . LEU A 1 85 ? -16.320 0.027 18.736 1.00 82.88 85 LEU A CA 1
ATOM 691 C C . LEU A 1 85 ? -15.981 0.735 20.057 1.00 82.88 85 LEU A C 1
ATOM 693 O O . LEU A 1 85 ? -16.436 0.305 21.110 1.00 82.88 85 LEU A O 1
ATOM 697 N N . LYS A 1 86 ? -15.227 1.842 20.006 1.00 76.19 86 LYS A N 1
ATOM 698 C CA . LYS A 1 86 ? -14.890 2.656 21.184 1.00 76.19 86 LYS A CA 1
ATOM 699 C C . LYS A 1 86 ? -16.044 3.560 21.648 1.00 76.19 86 LYS A C 1
ATOM 701 O O . LYS A 1 86 ? -16.140 3.835 22.840 1.00 76.19 86 LYS A O 1
ATOM 706 N N . MET A 1 87 ? -16.876 4.042 20.717 1.00 70.62 87 MET A N 1
ATOM 707 C CA . MET A 1 87 ? -18.021 4.929 20.985 1.00 70.62 87 MET A CA 1
ATOM 708 C C . MET A 1 87 ? -19.311 4.187 21.348 1.00 70.62 87 MET A C 1
ATOM 710 O O . MET A 1 87 ? -20.155 4.769 22.014 1.00 70.62 87 MET A O 1
ATOM 714 N N . GLY A 1 88 ? -19.461 2.916 20.962 1.00 60.69 88 GLY A N 1
ATOM 715 C CA . GLY A 1 88 ? -20.546 2.036 21.421 1.00 60.69 88 GLY A CA 1
ATOM 716 C C . GLY A 1 88 ? -20.371 1.547 22.867 1.00 60.69 88 GLY A C 1
ATOM 717 O O . GLY A 1 88 ? -20.607 0.365 23.135 1.00 60.69 88 GLY A O 1
ATOM 718 N N . LYS A 1 89 ? -19.887 2.436 23.744 1.00 49.00 89 LYS A N 1
ATOM 719 C CA . LYS A 1 89 ? -19.855 2.270 25.199 1.00 49.00 89 LYS A CA 1
ATOM 720 C C . LYS A 1 89 ? -21.253 2.453 25.770 1.00 49.00 89 LYS A C 1
ATOM 722 O O . LYS A 1 89 ? -21.918 3.425 25.355 1.00 49.00 89 LYS A O 1
#

Radius of gyration: 17.52 Å; Cα contacts (8 Å, |Δi|>4): 54; chains: 1; bounding box: 36×18×47 Å

Foldseek 3Di: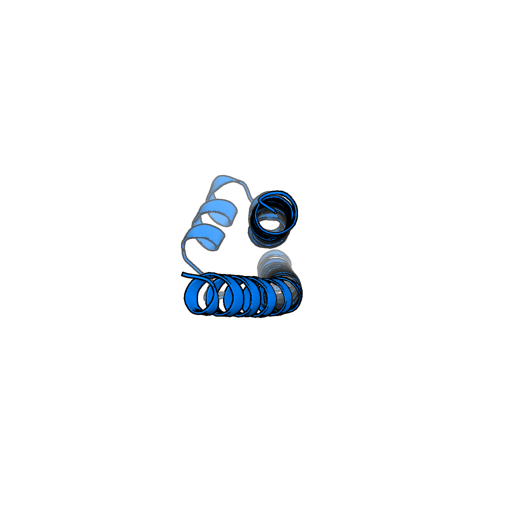
DVVVLVVVLVVLVVVLVVLVPVLVVCLVVQLVVLVCCVVVVDVDDDDDPVLVVCCVPPNDPRSSCPSVVVSCVVNVVSVVVSVVSVVVD

Mean predicted aligned error: 5.33 Å

Sequence (89 aa):
TENNREEQQAYYNRIFYLALIVFPLLSVWTYTELSALESGEIYSASFWYPVVLLYESLGFWPAALLFPLLGIFVIGSLCKKRAALKMGK

Solvent-accessible surface area (backbone atoms only — not comparable to full-atom values): 4960 Å² total; per-residue (Å²): 120,66,69,63,51,54,53,50,52,53,51,54,50,53,51,48,55,48,48,69,51,51,27,57,53,52,22,52,53,48,36,54,52,50,50,35,44,73,72,62,78,38,95,77,79,95,66,60,67,73,45,49,52,32,31,77,75,66,31,66,67,60,28,42,43,44,41,52,54,51,34,52,53,50,52,51,52,47,51,53,51,54,50,49,65,65,64,72,110